Protein AF-X7YZP3-F1 (afdb_monomer_lite)

pLDDT: mean 77.68, std 18.81, range [41.53, 96.44]

Secondary structure (DSSP, 8-state):
----PPPHHHHHHHHHHHHHTT--HHHHHHHHHHHHHHHHH--S---------S--------SS----

Foldseek 3Di:
DDDDDDDPVVVVVLCVVCVVVVHDSVVSVVVVVLVVCCVVPVDPDDDDDDDDPDDDPDDPDPDDDDDD

Organism: NCBI:txid1299334

Structure (mmCIF, N/CA/C/O backbone):
data_AF-X7YZP3-F1
#
_entry.id   AF-X7YZP3-F1
#
loop_
_atom_site.group_PDB
_atom_site.id
_atom_site.type_symbol
_atom_site.label_atom_id
_atom_site.label_alt_id
_atom_site.label_comp_id
_atom_site.label_asym_id
_atom_site.label_entity_id
_atom_site.label_seq_id
_atom_site.pdbx_PDB_ins_code
_atom_site.Cartn_x
_atom_site.Cartn_y
_atom_site.Cartn_z
_atom_site.occupancy
_atom_site.B_iso_or_equiv
_atom_site.auth_seq_id
_atom_site.auth_comp_id
_atom_site.auth_asym_id
_atom_site.auth_atom_id
_atom_site.pdbx_PDB_model_num
ATOM 1 N N . MET A 1 1 ? 9.922 15.408 13.247 1.00 49.62 1 MET A N 1
ATOM 2 C CA . MET A 1 1 ? 9.943 14.183 12.415 1.00 49.62 1 MET A CA 1
ATOM 3 C C . MET A 1 1 ? 9.569 13.003 13.291 1.00 49.62 1 MET A C 1
ATOM 5 O O . MET A 1 1 ? 10.368 12.609 14.128 1.00 49.62 1 MET A O 1
ATOM 9 N N . ALA A 1 2 ? 8.349 12.486 13.155 1.00 76.31 2 ALA A N 1
ATOM 10 C CA . ALA A 1 2 ? 7.977 11.224 13.785 1.00 76.31 2 ALA A CA 1
ATOM 11 C C . ALA A 1 2 ? 8.411 10.087 12.851 1.00 76.31 2 ALA A C 1
ATOM 13 O O . ALA A 1 2 ? 8.017 10.069 11.688 1.00 76.31 2 ALA A O 1
ATOM 14 N N . SER A 1 3 ? 9.259 9.181 13.335 1.00 80.00 3 SER A N 1
ATOM 15 C CA . SER A 1 3 ? 9.622 7.954 12.624 1.00 80.00 3 SER A CA 1
ATOM 16 C C . SER A 1 3 ? 8.983 6.783 13.352 1.00 80.00 3 SER A C 1
ATOM 18 O O . SER A 1 3 ? 9.152 6.637 14.563 1.00 80.00 3 SER A O 1
ATOM 20 N N . VAL A 1 4 ? 8.224 5.972 12.622 1.00 88.19 4 VAL A N 1
ATOM 21 C CA . VAL A 1 4 ? 7.579 4.772 13.153 1.00 88.19 4 VAL A CA 1
ATOM 22 C C . VAL A 1 4 ? 8.254 3.567 12.521 1.00 88.19 4 VAL A C 1
ATOM 24 O O . VAL A 1 4 ? 8.327 3.450 11.299 1.00 88.19 4 VAL A O 1
ATOM 27 N N . LYS A 1 5 ? 8.754 2.658 13.359 1.00 92.12 5 LYS A N 1
ATOM 28 C CA . LYS A 1 5 ? 9.285 1.380 12.887 1.00 92.12 5 LYS A CA 1
ATOM 29 C C . LYS A 1 5 ? 8.126 0.460 12.533 1.00 92.12 5 LYS A C 1
ATOM 31 O O . LYS A 1 5 ? 7.267 0.177 13.364 1.00 92.12 5 LYS A O 1
ATOM 36 N N . VAL A 1 6 ? 8.136 -0.027 11.300 1.00 91.38 6 VAL A N 1
ATOM 37 C CA . VAL A 1 6 ? 7.174 -1.016 10.824 1.00 91.38 6 VAL A CA 1
ATOM 38 C C . VAL A 1 6 ? 7.711 -2.417 11.147 1.00 91.38 6 VAL A C 1
ATOM 40 O O . VAL A 1 6 ? 8.889 -2.681 10.894 1.00 91.38 6 VAL A O 1
ATOM 43 N N . PRO A 1 7 ? 6.896 -3.326 11.715 1.00 95.44 7 PRO A N 1
ATOM 44 C CA . PRO A 1 7 ? 7.323 -4.697 11.970 1.00 95.44 7 PRO A CA 1
ATOM 45 C C . PRO A 1 7 ? 7.731 -5.427 10.685 1.00 95.44 7 PRO A C 1
ATOM 47 O O . PRO A 1 7 ? 7.061 -5.299 9.662 1.00 95.44 7 PRO A O 1
ATOM 50 N N . GLU A 1 8 ? 8.757 -6.277 10.766 1.00 94.31 8 GLU A N 1
ATOM 51 C CA . GLU A 1 8 ? 9.311 -7.019 9.621 1.00 94.31 8 GLU A CA 1
ATOM 52 C C . GLU A 1 8 ? 8.243 -7.779 8.821 1.00 94.31 8 GLU A C 1
ATOM 54 O O . GLU A 1 8 ? 8.231 -7.733 7.593 1.00 94.31 8 GLU A O 1
ATOM 59 N N . ARG A 1 9 ? 7.288 -8.414 9.514 1.00 96.44 9 ARG A N 1
ATOM 60 C CA . ARG A 1 9 ? 6.177 -9.142 8.880 1.00 96.44 9 ARG A CA 1
ATOM 61 C C . ARG A 1 9 ? 5.376 -8.277 7.900 1.00 96.44 9 ARG A C 1
ATOM 63 O O . ARG A 1 9 ? 4.942 -8.776 6.870 1.00 96.44 9 ARG A O 1
ATOM 70 N N . ILE A 1 10 ? 5.181 -6.997 8.224 1.00 94.31 10 ILE A N 1
ATOM 71 C CA . ILE A 1 10 ? 4.393 -6.068 7.410 1.00 94.31 10 ILE A CA 1
ATOM 72 C C . ILE A 1 10 ? 5.218 -5.645 6.202 1.00 94.31 10 ILE A C 1
ATOM 74 O O . ILE A 1 10 ? 4.727 -5.699 5.081 1.00 94.31 10 ILE A O 1
ATOM 78 N N . THR A 1 11 ? 6.493 -5.311 6.407 1.00 93.56 11 THR A N 1
ATOM 79 C CA . THR A 1 11 ? 7.414 -4.987 5.313 1.00 93.56 11 THR A CA 1
ATOM 80 C C . THR A 1 11 ? 7.533 -6.146 4.322 1.00 93.56 11 THR A C 1
ATOM 82 O O . THR A 1 11 ? 7.484 -5.924 3.112 1.00 93.56 11 THR A O 1
ATOM 85 N N . ARG A 1 12 ? 7.619 -7.389 4.815 1.00 95.81 12 ARG A N 1
ATOM 86 C CA . ARG A 1 12 ? 7.645 -8.595 3.977 1.00 95.81 12 ARG A CA 1
ATOM 87 C C . ARG A 1 12 ? 6.353 -8.761 3.180 1.00 95.81 12 ARG A C 1
ATOM 89 O O . ARG A 1 12 ? 6.425 -8.858 1.962 1.00 95.81 12 ARG A O 1
ATOM 96 N N . ALA A 1 13 ? 5.195 -8.698 3.837 1.00 95.19 13 ALA A N 1
ATOM 97 C CA . ALA A 1 13 ? 3.900 -8.823 3.168 1.00 95.19 13 ALA A CA 1
ATOM 98 C C . ALA A 1 13 ? 3.689 -7.746 2.087 1.00 95.19 13 ALA A C 1
ATOM 100 O O . ALA A 1 13 ? 3.233 -8.046 0.987 1.00 95.19 13 ALA A O 1
ATOM 101 N N . VAL A 1 14 ? 4.072 -6.495 2.364 1.00 94.31 14 VAL A N 1
ATOM 102 C CA . VAL A 1 14 ? 3.998 -5.396 1.385 1.00 94.31 14 VAL A CA 1
ATOM 103 C C . VAL A 1 14 ? 4.943 -5.637 0.204 1.00 94.31 14 VAL A C 1
ATOM 105 O O . VAL A 1 14 ? 4.579 -5.373 -0.940 1.00 94.31 14 VAL A O 1
ATOM 108 N N . SER A 1 15 ? 6.140 -6.168 0.460 1.00 94.19 15 SER A N 1
ATOM 109 C CA . SER A 1 15 ? 7.116 -6.491 -0.588 1.00 94.19 15 SER A CA 1
ATOM 110 C C . SER A 1 15 ? 6.648 -7.650 -1.474 1.00 94.19 15 SER A C 1
ATOM 112 O O . SER A 1 15 ? 6.794 -7.598 -2.694 1.00 94.19 15 SER A O 1
ATOM 114 N N . GLU A 1 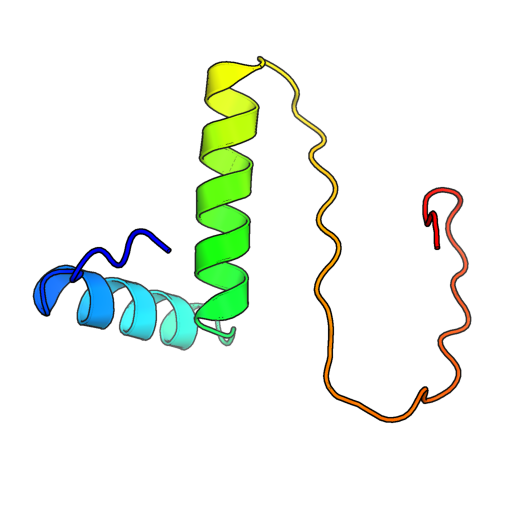16 ? 6.052 -8.680 -0.876 1.00 96.25 16 GLU A N 1
ATOM 115 C CA . GLU A 1 16 ? 5.447 -9.809 -1.590 1.00 96.25 16 GLU A CA 1
ATOM 116 C C . GLU A 1 16 ? 4.257 -9.361 -2.442 1.00 96.25 16 GLU A C 1
ATOM 118 O O . GLU A 1 16 ? 4.161 -9.758 -3.602 1.00 96.25 16 GLU A O 1
ATOM 123 N N . LEU A 1 17 ? 3.401 -8.481 -1.911 1.00 93.81 17 LEU A N 1
ATOM 124 C CA . LEU A 1 17 ? 2.279 -7.909 -2.653 1.00 93.81 17 LEU A CA 1
ATOM 125 C C . LEU A 1 17 ? 2.751 -7.064 -3.840 1.00 93.81 17 LEU A C 1
ATOM 127 O O . LEU A 1 17 ? 2.222 -7.187 -4.942 1.00 93.81 17 LEU A O 1
ATOM 131 N N . ALA A 1 18 ? 3.776 -6.235 -3.638 1.00 94.31 18 ALA A N 1
ATOM 132 C CA . ALA A 1 18 ? 4.366 -5.463 -4.724 1.00 94.31 18 ALA A CA 1
ATOM 133 C C . ALA A 1 18 ? 4.884 -6.393 -5.832 1.00 94.31 18 ALA A C 1
ATOM 135 O O . ALA A 1 18 ? 4.617 -6.175 -7.013 1.00 94.31 18 ALA A O 1
ATOM 136 N N . ARG A 1 19 ? 5.560 -7.483 -5.451 1.00 92.19 19 ARG A N 1
ATOM 137 C CA . ARG A 1 19 ? 6.101 -8.460 -6.398 1.00 92.19 19 ARG A CA 1
ATOM 138 C C . ARG A 1 19 ? 5.013 -9.237 -7.136 1.00 92.19 19 ARG A C 1
ATOM 140 O O . ARG A 1 19 ? 5.143 -9.419 -8.342 1.00 92.19 19 ARG A O 1
ATOM 147 N N . SER A 1 20 ? 3.959 -9.677 -6.450 1.00 95.31 20 SER A N 1
ATOM 148 C CA . SER A 1 20 ? 2.859 -10.428 -7.072 1.00 95.31 20 SER A CA 1
ATOM 149 C C . SER A 1 20 ? 2.052 -9.580 -8.055 1.00 95.31 20 SER A C 1
ATOM 151 O O . SER A 1 20 ? 1.539 -10.102 -9.040 1.00 95.31 20 SER A O 1
ATOM 153 N N . GLN A 1 21 ? 1.990 -8.268 -7.824 1.00 92.88 21 GLN A N 1
ATOM 154 C CA . GLN A 1 21 ? 1.325 -7.308 -8.705 1.00 92.88 21 GLN A CA 1
ATOM 155 C C . GLN A 1 21 ? 2.275 -6.631 -9.704 1.00 92.88 21 GLN A C 1
ATOM 157 O O . GLN A 1 21 ? 1.864 -5.694 -10.384 1.00 92.88 21 GLN A O 1
ATOM 162 N N . HIS A 1 22 ? 3.536 -7.079 -9.801 1.00 91.25 22 HIS A N 1
ATOM 163 C CA . HIS A 1 22 ? 4.559 -6.488 -10.676 1.00 91.25 22 HIS A CA 1
ATOM 164 C C . HIS A 1 22 ? 4.699 -4.962 -10.517 1.00 91.25 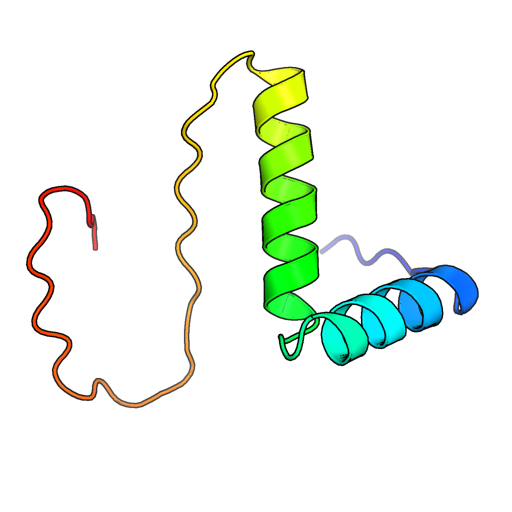22 HIS A C 1
ATOM 166 O O . HIS A 1 22 ? 4.924 -4.231 -11.480 1.00 91.25 22 HIS A O 1
ATOM 172 N N . THR A 1 23 ? 4.562 -4.476 -9.287 1.00 91.38 23 THR A N 1
ATOM 173 C CA . THR A 1 23 ? 4.592 -3.055 -8.947 1.00 91.38 23 THR A CA 1
ATOM 174 C C . THR A 1 23 ? 5.652 -2.756 -7.886 1.00 91.38 23 THR A C 1
ATOM 176 O O . THR A 1 23 ? 6.403 -3.632 -7.454 1.00 91.38 23 THR A O 1
ATOM 179 N N . THR A 1 24 ? 5.750 -1.496 -7.466 1.00 90.62 24 THR A N 1
ATOM 180 C CA . THR A 1 24 ? 6.699 -1.065 -6.434 1.00 90.62 24 THR A CA 1
ATOM 181 C C . THR A 1 24 ? 6.045 -0.990 -5.056 1.00 90.62 24 THR A C 1
ATOM 183 O O . THR A 1 24 ? 4.843 -0.753 -4.929 1.00 90.62 24 THR A O 1
ATOM 186 N N . VAL A 1 25 ? 6.853 -1.111 -3.998 1.00 90.94 25 VAL A N 1
ATOM 187 C CA . VAL A 1 25 ? 6.400 -0.894 -2.610 1.00 90.94 25 VAL A CA 1
ATOM 188 C C . VAL A 1 25 ? 5.781 0.497 -2.436 1.00 90.94 25 VAL A C 1
ATOM 190 O O . VAL A 1 25 ? 4.783 0.638 -1.738 1.00 90.94 25 VAL A O 1
ATOM 193 N N . ASN A 1 26 ? 6.324 1.514 -3.113 1.00 88.12 26 ASN A N 1
ATOM 194 C CA . ASN A 1 26 ? 5.766 2.865 -3.110 1.00 88.12 26 ASN A CA 1
ATOM 195 C C . ASN A 1 26 ? 4.319 2.871 -3.637 1.00 88.12 26 ASN A C 1
ATOM 197 O O . ASN A 1 26 ? 3.425 3.392 -2.978 1.00 88.12 26 ASN A O 1
ATOM 201 N N . THR A 1 27 ? 4.065 2.207 -4.767 1.00 89.25 27 THR A N 1
ATOM 202 C CA . THR A 1 27 ? 2.720 2.088 -5.347 1.00 89.25 27 THR A CA 1
ATOM 203 C C . THR A 1 27 ? 1.746 1.372 -4.412 1.00 89.25 27 THR A C 1
ATOM 205 O O . THR A 1 27 ? 0.624 1.838 -4.233 1.00 89.25 27 THR A O 1
ATOM 208 N N . VAL A 1 28 ? 2.170 0.282 -3.765 1.00 92.56 28 VAL A N 1
ATOM 209 C CA . VAL A 1 28 ? 1.334 -0.435 -2.784 1.00 92.56 28 VAL A CA 1
ATOM 210 C C . VAL A 1 28 ? 0.987 0.457 -1.590 1.00 92.56 28 VAL A C 1
ATOM 212 O O . VAL A 1 28 ? -0.160 0.477 -1.148 1.00 92.56 28 VAL A O 1
ATOM 215 N N . LEU A 1 29 ? 1.954 1.223 -1.080 1.00 91.00 29 LEU A N 1
ATOM 216 C CA . LEU A 1 29 ? 1.726 2.152 0.028 1.00 91.00 29 LEU A CA 1
ATOM 217 C C . LEU A 1 29 ? 0.776 3.287 -0.365 1.00 91.00 29 LEU A C 1
ATOM 219 O O . LEU A 1 29 ? -0.144 3.595 0.391 1.00 91.00 29 LEU A O 1
ATOM 223 N N . GLN A 1 30 ? 0.957 3.871 -1.552 1.00 88.88 30 GLN A N 1
ATOM 224 C CA . GLN A 1 30 ? 0.049 4.890 -2.083 1.00 88.88 30 GLN A CA 1
ATOM 225 C C . GLN A 1 30 ? -1.370 4.341 -2.245 1.00 88.88 30 GLN A C 1
ATOM 227 O O . GLN A 1 30 ? -2.317 4.984 -1.805 1.00 88.88 30 GLN A O 1
ATOM 232 N N . ALA A 1 31 ? -1.528 3.130 -2.785 1.00 89.62 31 ALA A N 1
ATOM 233 C CA . ALA A 1 31 ? -2.827 2.476 -2.910 1.00 89.62 31 ALA A CA 1
ATOM 234 C C . ALA A 1 31 ? -3.469 2.194 -1.540 1.00 89.62 31 ALA A C 1
ATOM 236 O O . ALA A 1 31 ? -4.650 2.465 -1.343 1.00 89.62 31 ALA A O 1
ATOM 237 N N . GLY A 1 32 ? -2.701 1.710 -0.561 1.00 91.62 32 GLY A N 1
ATOM 238 C CA . GLY A 1 32 ? -3.193 1.518 0.806 1.00 91.62 32 GLY A CA 1
ATOM 239 C C . GLY A 1 32 ? -3.661 2.827 1.448 1.00 91.62 32 GLY A C 1
ATOM 240 O O . GLY A 1 32 ? -4.705 2.864 2.101 1.00 91.62 32 GLY A O 1
ATOM 241 N N . PHE A 1 33 ? -2.935 3.921 1.213 1.00 89.75 33 PHE A N 1
ATOM 242 C CA . PHE A 1 33 ? -3.317 5.243 1.701 1.00 89.75 33 PHE A CA 1
ATOM 243 C C . PHE A 1 33 ? -4.543 5.810 0.965 1.00 89.75 33 PHE A C 1
ATOM 245 O O . PHE A 1 33 ? -5.422 6.377 1.609 1.00 89.75 33 PHE A O 1
ATOM 252 N N . ALA A 1 34 ? -4.669 5.569 -0.345 1.00 87.62 34 ALA A N 1
ATOM 253 C CA . ALA A 1 34 ? -5.876 5.845 -1.130 1.00 87.62 34 ALA A CA 1
ATOM 254 C C . ALA A 1 34 ? -7.104 5.191 -0.516 1.00 87.62 34 ALA A C 1
ATOM 256 O O . ALA A 1 34 ? -8.082 5.868 -0.216 1.00 87.62 34 ALA A O 1
ATOM 257 N N . GLN A 1 35 ? -7.019 3.884 -0.267 1.00 90.25 35 GLN A N 1
ATOM 258 C CA . GLN A 1 35 ? -8.102 3.115 0.333 1.00 90.25 35 GLN A CA 1
ATOM 259 C C . GLN A 1 35 ? -8.487 3.683 1.703 1.00 90.25 35 GLN A C 1
ATOM 261 O O . GLN A 1 35 ? -9.672 3.848 1.982 1.00 90.25 35 GLN A O 1
ATOM 266 N N . LEU A 1 36 ? -7.505 4.045 2.537 1.00 91.50 36 LEU A N 1
ATOM 267 C CA . LEU A 1 36 ? -7.763 4.671 3.835 1.00 91.50 36 LEU A CA 1
ATOM 268 C C . LEU A 1 36 ? -8.494 6.013 3.693 1.00 91.50 36 LEU A C 1
ATOM 270 O O . LEU A 1 36 ? -9.481 6.248 4.386 1.00 91.50 36 LEU A O 1
ATOM 274 N N . LEU A 1 37 ? -8.039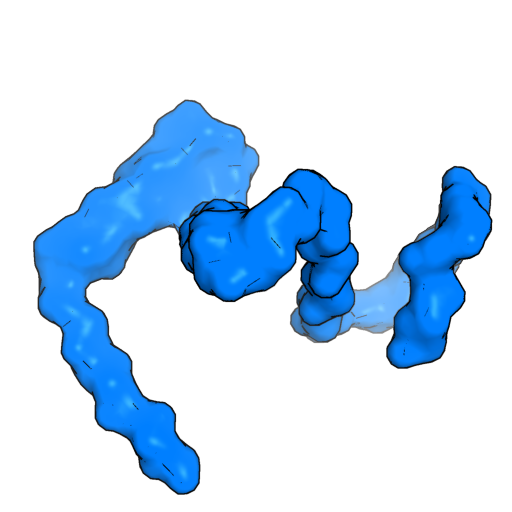 6.885 2.793 1.00 90.00 37 LEU A N 1
ATOM 275 C CA . LEU A 1 37 ? -8.673 8.181 2.557 1.00 90.00 37 LEU A CA 1
ATOM 276 C C . LEU A 1 37 ? -10.094 8.028 2.014 1.00 90.00 37 LEU A C 1
ATOM 278 O O . LEU A 1 37 ? -10.991 8.729 2.475 1.00 90.00 37 LEU A O 1
ATOM 282 N N . MET A 1 38 ? -10.328 7.086 1.101 1.00 90.12 38 MET A N 1
ATOM 283 C CA . MET A 1 38 ? -11.670 6.789 0.595 1.00 90.12 38 MET A CA 1
ATOM 284 C C . MET A 1 38 ? -12.603 6.307 1.708 1.00 90.12 38 MET A C 1
ATOM 286 O O . MET A 1 38 ? -13.738 6.767 1.803 1.00 90.12 38 MET A O 1
ATOM 290 N N . LEU A 1 39 ? -12.116 5.438 2.599 1.00 91.94 39 LEU A N 1
ATOM 291 C CA . LEU A 1 39 ? -12.890 4.963 3.750 1.00 91.94 39 LEU A CA 1
ATOM 292 C C . LEU A 1 39 ? -13.226 6.090 4.733 1.00 91.94 39 LEU A C 1
ATOM 294 O O . LEU A 1 39 ? -14.335 6.129 5.257 1.00 91.94 39 LEU A O 1
ATOM 298 N N . LEU A 1 40 ? -12.288 7.006 4.978 1.00 92.62 40 LEU A N 1
ATOM 299 C CA . LEU A 1 40 ? -12.483 8.106 5.925 1.00 92.62 40 LEU A CA 1
ATOM 300 C C . LEU A 1 40 ? -13.349 9.241 5.367 1.00 92.62 40 LEU A C 1
ATOM 302 O O . LEU A 1 40 ? -14.045 9.906 6.127 1.00 92.62 40 LEU A O 1
ATOM 306 N N . THR A 1 41 ? -13.297 9.485 4.057 1.00 89.38 41 THR A N 1
ATOM 307 C CA . THR A 1 41 ? -13.976 10.628 3.418 1.00 89.38 41 THR A CA 1
ATOM 308 C C . THR A 1 41 ? -15.261 10.247 2.688 1.00 89.38 41 THR A C 1
ATOM 310 O O . THR A 1 41 ? -16.044 11.126 2.335 1.00 89.38 41 THR A O 1
ATOM 313 N N . GLY A 1 42 ? -15.473 8.956 2.415 1.00 87.12 42 GLY A N 1
ATOM 314 C CA . GLY A 1 42 ? -16.544 8.470 1.544 1.00 87.12 42 GLY A CA 1
ATOM 315 C C . GLY A 1 42 ? -16.353 8.817 0.060 1.00 87.12 42 GLY A C 1
ATOM 316 O O . GLY A 1 42 ? -17.207 8.470 -0.756 1.00 87.12 42 GLY A O 1
ATOM 317 N N . GLN A 1 43 ? -15.258 9.491 -0.307 1.00 83.56 43 GLN A N 1
ATOM 318 C CA . GLN A 1 43 ? -14.928 9.807 -1.696 1.00 83.56 43 GLN A CA 1
ATOM 319 C C . GLN A 1 43 ? -14.335 8.583 -2.390 1.00 83.56 43 GLN A C 1
ATOM 321 O O . GLN A 1 43 ? -13.671 7.771 -1.754 1.00 83.56 43 GLN A O 1
ATOM 326 N N . ARG A 1 44 ? -14.574 8.446 -3.698 1.00 75.12 44 ARG A N 1
ATOM 327 C CA . ARG A 1 44 ? -14.009 7.357 -4.520 1.00 75.12 44 ARG A CA 1
ATOM 328 C C . ARG A 1 44 ? -12.832 7.788 -5.393 1.00 75.12 44 ARG A C 1
ATOM 330 O O . ARG A 1 44 ? -12.105 6.930 -5.877 1.00 75.12 44 ARG A O 1
ATOM 337 N N . ASP A 1 45 ? -12.625 9.092 -5.539 1.00 76.00 45 ASP A N 1
ATOM 338 C CA . ASP A 1 45 ? -11.555 9.655 -6.354 1.00 76.00 45 ASP A CA 1
ATOM 339 C C . ASP A 1 45 ? -10.536 10.347 -5.447 1.00 76.00 45 ASP A C 1
ATOM 341 O O . ASP A 1 45 ? -10.792 11.417 -4.895 1.00 76.00 45 ASP A O 1
ATOM 345 N N . VAL A 1 46 ? -9.370 9.721 -5.274 1.00 75.81 46 VAL A N 1
ATOM 346 C CA . VAL A 1 46 ? -8.249 10.288 -4.513 1.00 75.81 46 VAL A CA 1
ATOM 347 C C . VAL A 1 46 ? -7.052 10.423 -5.446 1.00 75.81 46 VAL A C 1
ATOM 349 O O . VAL A 1 46 ? -6.523 9.429 -5.941 1.00 75.81 46 VAL A O 1
ATOM 352 N N . ALA A 1 47 ? -6.634 11.663 -5.702 1.00 77.81 47 ALA A N 1
ATOM 353 C CA . ALA A 1 47 ? -5.472 11.959 -6.531 1.00 77.81 47 ALA A CA 1
ATOM 354 C C . ALA A 1 47 ? -4.185 11.945 -5.692 1.00 77.81 47 ALA A C 1
ATOM 356 O O . ALA A 1 47 ? -4.118 12.575 -4.636 1.00 77.81 47 ALA A O 1
ATOM 357 N N . PHE A 1 48 ? -3.151 11.262 -6.189 1.00 70.50 48 PHE A N 1
ATOM 358 C CA . PHE A 1 48 ? -1.819 11.229 -5.580 1.00 70.50 48 PHE A CA 1
ATOM 359 C C . PHE A 1 48 ? -0.782 11.838 -6.518 1.00 70.50 48 PHE A C 1
ATOM 361 O O . PHE A 1 48 ? -0.632 11.396 -7.655 1.00 70.50 48 PHE A O 1
ATOM 368 N N . GLY A 1 49 ? -0.026 12.815 -6.017 1.00 69.25 49 GLY A N 1
ATOM 369 C CA . GLY A 1 49 ? 1.216 13.267 -6.638 1.00 69.25 49 GLY A CA 1
ATOM 370 C C . GLY A 1 49 ? 2.393 12.509 -6.034 1.00 69.25 49 GLY A C 1
ATOM 371 O O . GLY A 1 49 ? 2.565 12.502 -4.815 1.00 69.25 49 GLY A O 1
ATOM 372 N N . THR A 1 50 ? 3.209 11.859 -6.863 1.00 66.44 50 THR A N 1
ATOM 373 C CA . THR A 1 50 ? 4.452 11.222 -6.413 1.00 66.44 50 THR A CA 1
ATOM 374 C C . THR A 1 50 ? 5.649 11.961 -6.997 1.00 66.44 50 THR A C 1
ATOM 376 O O . THR A 1 50 ? 5.755 12.130 -8.210 1.00 66.44 50 THR A O 1
ATOM 379 N N . ALA A 1 51 ? 6.545 12.440 -6.132 1.00 62.78 51 ALA A N 1
ATOM 380 C CA . ALA A 1 51 ? 7.775 13.092 -6.562 1.00 62.78 51 ALA A CA 1
ATOM 381 C C . ALA A 1 51 ? 8.752 12.028 -7.082 1.00 62.78 51 ALA A C 1
ATOM 383 O O . ALA A 1 51 ? 9.380 11.306 -6.306 1.00 62.78 51 ALA A O 1
ATOM 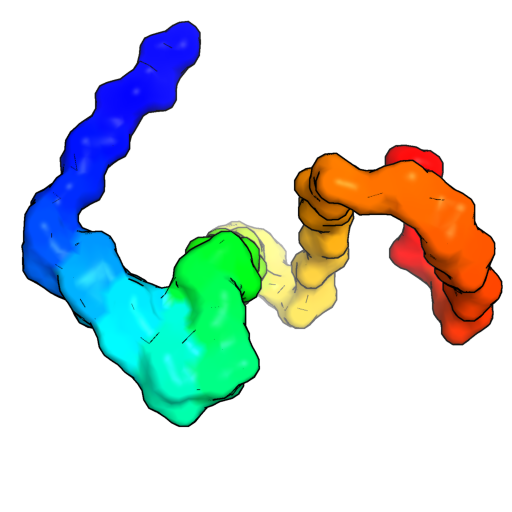384 N N . VAL A 1 52 ? 8.865 11.913 -8.405 1.00 62.72 52 VAL A N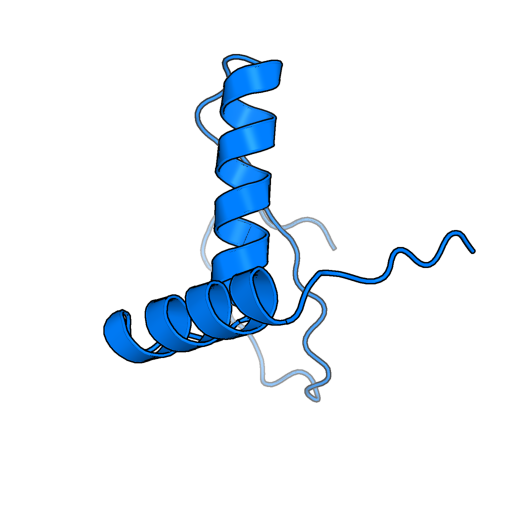 1
ATOM 385 C CA . VAL A 1 52 ? 9.875 11.066 -9.045 1.00 62.72 52 VAL A CA 1
ATOM 386 C C . VAL A 1 52 ? 11.199 11.827 -9.113 1.00 62.72 52 VAL A C 1
ATOM 388 O O . VAL A 1 52 ? 11.272 12.919 -9.670 1.00 62.72 52 VAL A O 1
ATOM 391 N N . SER A 1 53 ? 12.269 11.259 -8.550 1.00 54.00 53 SER A N 1
ATOM 392 C CA . SER A 1 53 ? 13.631 11.789 -8.713 1.00 54.00 53 SER A CA 1
ATOM 393 C C . SER A 1 53 ? 14.159 11.392 -10.095 1.00 54.00 53 SER A C 1
ATOM 395 O O . SER A 1 53 ? 14.991 10.501 -10.244 1.00 54.00 53 SER A O 1
ATOM 397 N N . GLY A 1 54 ? 13.579 11.983 -11.134 1.00 49.88 54 GLY A N 1
ATOM 398 C CA . GLY A 1 54 ? 13.967 11.789 -12.521 1.00 49.88 54 GLY A CA 1
ATOM 399 C C . GLY A 1 54 ? 13.941 13.139 -13.213 1.00 49.88 54 GLY A C 1
ATOM 400 O O . GLY A 1 54 ? 12.934 13.839 -13.158 1.00 49.88 54 GLY A O 1
ATOM 401 N N . ARG A 1 55 ? 15.058 13.522 -13.841 1.00 53.59 55 ARG A N 1
ATOM 402 C CA . ARG A 1 55 ? 15.121 14.653 -14.782 1.00 53.59 55 ARG A CA 1
ATOM 403 C C . ARG A 1 55 ? 13.860 14.645 -15.661 1.00 53.59 55 ARG A C 1
ATOM 405 O O . ARG A 1 55 ? 13.503 13.557 -16.111 1.00 53.59 55 ARG A O 1
ATOM 412 N N . PRO A 1 56 ? 13.208 15.797 -15.905 1.00 50.56 56 PRO A N 1
ATOM 413 C CA . PRO A 1 56 ? 11.913 15.855 -16.568 1.00 50.56 56 PRO A CA 1
ATOM 414 C C . PRO A 1 56 ? 12.058 15.348 -18.004 1.00 50.56 56 PRO A C 1
ATOM 416 O O . PRO A 1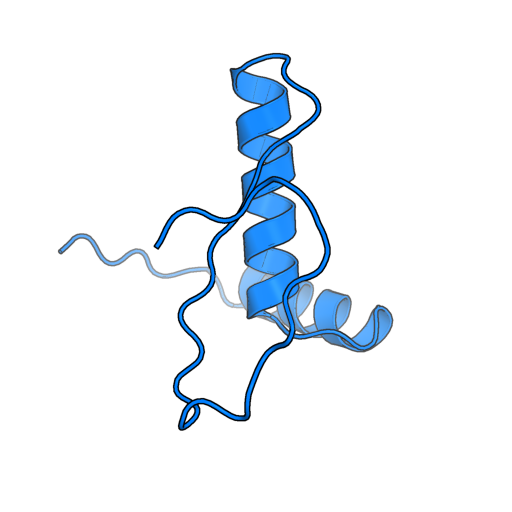 56 ? 12.419 16.094 -18.910 1.00 50.56 56 PRO A O 1
ATOM 419 N N . ALA A 1 57 ? 11.825 14.055 -18.210 1.00 54.12 57 ALA A N 1
ATOM 420 C CA . ALA A 1 57 ? 11.518 13.528 -19.522 1.00 54.12 57 ALA A CA 1
ATOM 421 C C . ALA A 1 57 ? 10.096 14.003 -19.810 1.00 54.12 57 ALA A C 1
ATOM 423 O O . ALA A 1 57 ? 9.157 13.493 -19.210 1.00 54.12 57 ALA A O 1
ATOM 424 N N . GLU A 1 58 ? 10.000 15.070 -20.605 1.00 53.44 58 GLU A N 1
ATOM 425 C CA . GLU A 1 58 ? 8.810 15.625 -21.254 1.00 53.44 58 GLU A CA 1
ATOM 426 C C . GLU A 1 58 ? 7.549 14.755 -21.091 1.00 53.44 58 GLU A C 1
ATOM 428 O O . GLU A 1 58 ? 7.246 13.880 -21.903 1.00 53.44 58 GLU A O 1
ATOM 433 N N . VAL A 1 59 ? 6.805 14.978 -20.006 1.00 56.56 59 VAL A N 1
ATOM 434 C CA . VAL A 1 59 ? 5.514 14.320 -19.808 1.00 56.56 59 VAL A CA 1
ATOM 435 C C . VAL A 1 59 ? 4.469 15.194 -20.486 1.00 56.56 59 VAL A C 1
ATOM 437 O O . VAL A 1 59 ? 4.004 16.183 -19.923 1.00 56.56 59 VAL A O 1
ATOM 440 N N . ALA A 1 60 ? 4.095 14.830 -21.711 1.00 51.28 60 ALA A N 1
ATOM 441 C CA . ALA A 1 60 ? 2.912 15.361 -22.376 1.00 51.28 60 ALA A CA 1
ATOM 442 C C . ALA A 1 60 ? 1.651 14.901 -21.616 1.00 51.28 60 ALA A C 1
ATOM 444 O O . ALA A 1 60 ? 1.030 13.885 -21.935 1.00 51.28 60 ALA A O 1
ATOM 445 N N . ALA A 1 61 ? 1.280 15.632 -20.565 1.00 44.50 61 ALA A N 1
ATOM 446 C CA . ALA A 1 61 ? 0.081 15.364 -19.786 1.00 44.50 61 ALA A CA 1
ATOM 447 C C . ALA A 1 61 ? -1.163 15.810 -20.568 1.00 44.50 61 ALA A C 1
ATOM 449 O O . ALA A 1 61 ? -1.582 16.965 -20.517 1.00 44.50 61 ALA A O 1
ATOM 450 N N . ARG A 1 62 ? -1.798 14.873 -21.280 1.00 42.66 62 ARG A N 1
ATOM 451 C CA . ARG A 1 62 ? -3.175 15.031 -21.761 1.00 42.66 62 ARG A CA 1
ATOM 452 C C . ARG A 1 62 ? -4.141 14.324 -20.816 1.00 42.66 62 ARG A C 1
ATOM 454 O O . ARG A 1 62 ? -4.600 13.228 -21.100 1.00 42.66 62 ARG A O 1
ATOM 461 N N . SER A 1 63 ? -4.462 14.962 -19.694 1.00 42.25 63 SER A N 1
ATOM 462 C CA . SER A 1 63 ? -5.771 14.850 -19.033 1.00 42.25 63 SER A CA 1
ATOM 463 C C . SER A 1 63 ? -5.902 15.909 -17.935 1.00 42.25 63 SER A C 1
ATOM 465 O O . SER A 1 63 ? -4.929 16.345 -17.328 1.00 42.25 63 SER A O 1
ATOM 467 N N . ARG A 1 64 ? -7.135 16.382 -17.762 1.00 45.88 64 ARG A N 1
ATOM 468 C CA . ARG A 1 64 ? -7.548 17.701 -17.258 1.00 45.88 64 ARG A CA 1
ATOM 469 C C . ARG A 1 64 ? -7.417 17.906 -15.734 1.00 45.88 64 ARG A C 1
ATOM 471 O O . ARG A 1 64 ? -8.255 18.604 -15.175 1.00 45.88 64 ARG A O 1
ATOM 478 N N . TRP A 1 65 ? -6.434 17.288 -15.070 1.00 41.53 65 TRP A N 1
ATOM 479 C CA . TRP A 1 65 ? -6.341 17.252 -13.597 1.00 41.53 65 TRP A CA 1
ATOM 480 C C . TRP A 1 65 ? -4.911 17.103 -13.042 1.00 41.53 65 TRP A C 1
ATOM 482 O O . TRP A 1 65 ? -4.666 16.241 -12.204 1.00 41.53 65 TRP A O 1
ATOM 492 N N . TRP A 1 66 ? -3.961 17.939 -13.464 1.00 42.41 66 TRP A N 1
ATOM 493 C CA . TRP A 1 66 ? -2.656 18.028 -12.791 1.00 42.41 66 TRP A CA 1
ATOM 494 C C . TRP A 1 66 ? -2.371 19.475 -12.390 1.00 42.41 66 TRP A C 1
ATOM 496 O O . TRP A 1 66 ? -2.271 20.352 -13.246 1.00 42.41 66 TRP A O 1
ATOM 506 N N . VAL A 1 67 ? -2.291 19.716 -11.080 1.00 45.28 67 VAL A N 1
ATOM 507 C CA . VAL A 1 67 ? -1.728 20.940 -10.496 1.00 45.28 67 VAL A CA 1
ATOM 508 C C . VAL A 1 67 ? -0.266 20.661 -10.145 1.00 45.28 67 VAL A C 1
ATOM 510 O O . VAL A 1 67 ? 0.051 19.552 -9.717 1.00 45.28 67 VAL A O 1
ATOM 513 N N . CYS A 1 68 ? 0.543 21.690 -10.413 1.00 42.81 68 CYS A N 1
ATOM 514 C CA . CYS A 1 68 ? 1.995 21.867 -10.329 1.00 42.81 68 CYS A CA 1
ATOM 515 C C . CYS A 1 68 ? 2.783 21.009 -9.334 1.00 42.81 68 CYS A C 1
ATOM 517 O O . CYS A 1 68 ? 2.356 20.898 -8.164 1.00 42.81 68 CYS A O 1
#

Radius of gyration: 15.1 Å; chains: 1; bounding box: 32×32×36 Å

InterPro domains:
  IPR001242 Condensation domain [PF00668] (3-58)

Sequence (68 aa):
MASVKVPERITRAVSELARSQHTTVNTVLQAGFAQLLMLLTGQRDVAFGTAVSGRPAEVAARSRWWVC